Protein AF-A0A0D2MFR3-F1 (afdb_monomer_lite)

Radius of gyration: 17.9 Å; chains: 1; bounding box: 29×53×54 Å

Secondary structure (DSSP, 8-state):
--GGGTS----HHHHHHHHHHHHTHHHHHHHHHHHHHTT----HHHHHHHHHHHHS----HHHHHHHHHHHB-TTSSB-HHHHHHHHHHTT--GGGGTTS---S----THHHHT-S-SSSS------S------

Structure (mmCIF, N/CA/C/O backbone):
data_AF-A0A0D2MFR3-F1
#
_entry.id   AF-A0A0D2MFR3-F1
#
loop_
_atom_site.group_PDB
_atom_site.id
_atom_site.type_symbol
_atom_site.label_atom_id
_atom_site.label_alt_id
_atom_site.label_comp_id
_atom_site.label_asym_id
_atom_site.label_entity_id
_atom_site.label_seq_id
_atom_site.pdbx_PDB_ins_code
_atom_site.Cartn_x
_atom_site.Cartn_y
_atom_site.Cartn_z
_atom_site.occupancy
_atom_site.B_iso_or_equiv
_atom_site.auth_seq_id
_atom_site.auth_comp_id
_atom_site.auth_asym_id
_atom_site.auth_atom_id
_atom_site.pdbx_PDB_model_num
ATOM 1 N N . MET A 1 1 ? 3.158 7.083 18.130 1.00 56.59 1 MET A N 1
ATOM 2 C CA . MET A 1 1 ? 2.325 6.100 17.407 1.00 56.59 1 MET A CA 1
ATOM 3 C C . MET A 1 1 ? 0.881 6.399 17.763 1.00 56.59 1 MET A C 1
ATOM 5 O O . MET A 1 1 ? 0.608 6.534 18.950 1.00 56.59 1 MET A O 1
ATOM 9 N N . GLU A 1 2 ? 0.007 6.624 16.781 1.00 61.88 2 GLU A N 1
ATOM 10 C CA . GLU A 1 2 ? -1.391 6.984 17.061 1.00 61.88 2 GLU A CA 1
ATOM 11 C C . GLU A 1 2 ? -2.091 5.840 17.824 1.00 61.88 2 GLU A C 1
ATOM 13 O O . GLU A 1 2 ? -1.939 4.678 17.435 1.00 61.88 2 GLU A O 1
ATOM 18 N N . PRO A 1 3 ? -2.842 6.130 18.903 1.00 62.75 3 PRO A N 1
ATOM 19 C CA . PRO A 1 3 ? -3.476 5.107 19.742 1.00 62.75 3 PRO A CA 1
ATOM 20 C C . PRO A 1 3 ? -4.450 4.217 18.954 1.00 62.75 3 PRO A C 1
ATOM 22 O O . PRO A 1 3 ? -4.589 3.038 19.261 1.00 62.75 3 PRO A O 1
ATOM 25 N N . GLN A 1 4 ? -5.033 4.740 17.872 1.00 64.31 4 GLN A N 1
ATOM 26 C CA . GLN A 1 4 ? -5.929 4.008 16.971 1.00 64.31 4 GLN A CA 1
ATOM 27 C C . GLN A 1 4 ? -5.281 2.829 16.219 1.00 64.31 4 GLN A C 1
ATOM 29 O O . GLN A 1 4 ? -5.997 1.967 15.718 1.00 64.31 4 GLN A O 1
ATOM 34 N N . LEU A 1 5 ? -3.946 2.744 16.157 1.00 73.06 5 LEU A N 1
ATOM 35 C CA . LEU A 1 5 ? -3.248 1.605 15.545 1.00 73.06 5 LEU A CA 1
ATOM 36 C C . LEU A 1 5 ? -3.135 0.392 16.477 1.00 73.06 5 LEU A C 1
ATOM 38 O O . LEU A 1 5 ? -2.887 -0.708 15.990 1.00 73.06 5 LEU A O 1
ATOM 42 N N . GLN A 1 6 ? -3.304 0.568 17.793 1.00 76.25 6 GLN A N 1
ATOM 43 C CA . GLN A 1 6 ? -3.171 -0.532 18.760 1.00 76.25 6 GLN A CA 1
ATOM 44 C C . GLN A 1 6 ? -4.291 -1.568 18.609 1.00 76.25 6 GLN A C 1
ATOM 46 O O . GLN A 1 6 ? -4.042 -2.764 18.735 1.00 76.25 6 GLN A O 1
ATOM 51 N N . ASP A 1 7 ? -5.491 -1.109 18.253 1.00 83.19 7 ASP A N 1
ATOM 52 C CA . ASP A 1 7 ? -6.663 -1.954 18.010 1.00 83.19 7 ASP A CA 1
ATOM 53 C C . ASP A 1 7 ? -6.921 -2.209 16.517 1.00 83.19 7 ASP A C 1
ATOM 55 O O . ASP A 1 7 ? -7.918 -2.841 16.151 1.00 83.19 7 ASP A O 1
ATOM 59 N N . ALA A 1 8 ? -6.036 -1.732 15.636 1.00 84.38 8 ALA A N 1
ATOM 60 C CA . ALA A 1 8 ? -6.199 -1.885 14.200 1.00 84.38 8 ALA A CA 1
ATOM 61 C C . ALA A 1 8 ? -6.079 -3.364 13.804 1.00 84.38 8 ALA A C 1
ATOM 63 O O . ALA A 1 8 ? -5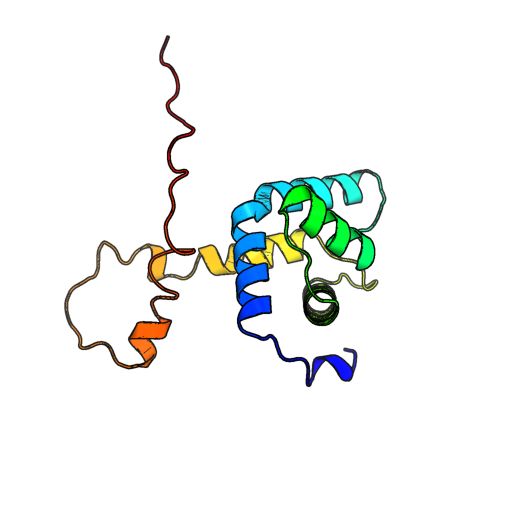.051 -4.018 13.990 1.00 84.38 8 ALA A O 1
ATOM 64 N N . ARG A 1 9 ? -7.158 -3.905 13.235 1.00 87.62 9 ARG A N 1
ATOM 65 C CA . ARG A 1 9 ? -7.225 -5.284 12.738 1.00 87.62 9 ARG A CA 1
ATOM 66 C C . ARG A 1 9 ? -7.262 -5.274 11.221 1.00 87.62 9 ARG A C 1
ATOM 68 O O . ARG A 1 9 ? -7.906 -4.419 10.626 1.00 87.62 9 ARG A O 1
ATOM 75 N N . ILE A 1 10 ? -6.598 -6.247 10.606 1.00 87.81 10 ILE A N 1
ATOM 76 C CA . ILE A 1 10 ? -6.653 -6.478 9.161 1.00 87.81 10 ILE A CA 1
ATOM 77 C C . ILE A 1 10 ? -7.524 -7.710 8.929 1.00 87.81 10 ILE A C 1
ATOM 79 O O . ILE A 1 10 ? -7.208 -8.804 9.399 1.00 87.81 10 ILE A O 1
ATOM 83 N N . SER A 1 11 ? -8.627 -7.534 8.211 1.00 91.50 11 SER A N 1
ATOM 84 C CA . SER A 1 11 ? -9.475 -8.636 7.762 1.00 91.50 11 SER A CA 1
ATOM 85 C C . SER A 1 11 ? -8.786 -9.465 6.675 1.00 91.50 11 SER A C 1
ATOM 87 O O . SER A 1 11 ? -7.853 -9.024 6.002 1.00 91.50 11 SER A O 1
ATOM 89 N N . PHE A 1 12 ? -9.285 -10.676 6.430 1.00 88.06 12 PHE A N 1
ATOM 90 C CA . PHE A 1 12 ? -8.747 -11.525 5.366 1.00 88.06 12 PHE A CA 1
ATOM 91 C C . PHE A 1 12 ? -8.875 -10.897 3.961 1.00 88.06 12 PHE A C 1
ATOM 93 O O . PHE A 1 12 ? -7.985 -11.057 3.123 1.00 88.06 12 PHE A O 1
ATOM 100 N N . ALA A 1 13 ? -9.946 -10.142 3.698 1.00 89.75 13 ALA A N 1
ATOM 101 C CA . ALA A 1 13 ? -10.148 -9.450 2.422 1.00 89.75 13 ALA A CA 1
ATOM 102 C C . ALA A 1 13 ? -9.124 -8.319 2.210 1.00 89.75 13 ALA A C 1
ATOM 104 O O . ALA A 1 13 ? -8.548 -8.171 1.128 1.00 89.75 13 ALA A O 1
ATOM 105 N N . GLU A 1 14 ? -8.841 -7.557 3.265 1.00 90.38 14 GLU A N 1
ATOM 106 C CA . GLU A 1 14 ? -7.799 -6.528 3.270 1.00 90.38 14 GLU A CA 1
ATOM 107 C C . GLU A 1 14 ? -6.405 -7.137 3.097 1.00 90.38 14 GLU A C 1
ATOM 109 O O . GLU A 1 14 ? -5.596 -6.650 2.305 1.00 90.38 14 GLU A O 1
ATOM 114 N N . PHE A 1 15 ? -6.143 -8.257 3.771 1.00 89.31 15 PHE A N 1
ATOM 115 C CA . PHE A 1 15 ? -4.904 -9.008 3.603 1.00 89.31 15 PHE A CA 1
ATOM 116 C C . PHE A 1 15 ? -4.729 -9.517 2.163 1.00 89.31 15 PHE A C 1
ATOM 118 O O . PHE A 1 15 ? -3.650 -9.392 1.586 1.00 89.31 15 PHE A O 1
ATOM 125 N N . SER A 1 16 ? -5.793 -10.041 1.552 1.00 89.06 16 SER A N 1
ATOM 126 C CA . SER A 1 16 ? -5.779 -10.511 0.159 1.00 89.06 16 SER A CA 1
ATOM 127 C C . SER A 1 16 ? -5.505 -9.368 -0.823 1.00 89.06 16 SER A C 1
ATOM 129 O O . SER A 1 16 ? -4.728 -9.519 -1.766 1.00 89.06 16 SER A O 1
ATOM 131 N N . SER A 1 17 ? -6.072 -8.193 -0.549 1.00 91.19 17 SER A N 1
ATOM 132 C CA . SER A 1 17 ? -5.817 -6.966 -1.308 1.00 91.19 17 SER A CA 1
ATOM 133 C C . SER A 1 17 ? -4.342 -6.547 -1.229 1.00 91.19 17 SER A C 1
ATOM 135 O O . SER A 1 17 ? -3.722 -6.259 -2.253 1.00 91.19 17 SER A O 1
ATOM 137 N N . LEU A 1 18 ? -3.736 -6.600 -0.036 1.00 89.88 18 LEU A N 1
ATOM 138 C CA . LEU A 1 18 ? -2.296 -6.371 0.149 1.00 89.88 18 LEU A CA 1
ATOM 139 C C . LEU A 1 18 ? -1.435 -7.414 -0.573 1.00 89.88 18 LEU A C 1
ATOM 141 O O . LEU A 1 18 ? -0.401 -7.073 -1.148 1.00 89.88 18 LEU A O 1
ATOM 145 N N . ALA A 1 19 ? -1.853 -8.680 -0.579 1.00 88.06 19 ALA A N 1
ATOM 146 C CA . ALA A 1 19 ? -1.152 -9.730 -1.308 1.00 88.06 19 ALA A CA 1
ATOM 147 C C . ALA A 1 19 ? -1.162 -9.472 -2.825 1.00 88.06 19 ALA A C 1
ATOM 149 O O . ALA A 1 19 ? -0.150 -9.708 -3.483 1.00 88.06 19 ALA A O 1
ATOM 150 N N . HIS A 1 20 ? -2.263 -8.948 -3.373 1.00 89.50 20 HIS A N 1
ATOM 151 C CA . HIS A 1 20 ? -2.351 -8.551 -4.780 1.00 89.50 20 HIS A CA 1
ATOM 152 C C . HIS A 1 20 ? -1.483 -7.320 -5.096 1.00 89.50 20 HIS A C 1
ATOM 154 O O . HIS A 1 20 ? -0.771 -7.312 -6.102 1.00 89.50 20 HIS A O 1
ATOM 160 N N . VAL A 1 21 ? -1.459 -6.329 -4.193 1.00 90.88 21 VAL A N 1
ATOM 161 C CA . VAL A 1 21 ? -0.531 -5.183 -4.241 1.00 90.88 21 VAL A CA 1
ATOM 162 C C . VAL A 1 21 ? 0.924 -5.642 -4.300 1.00 90.88 21 VAL A C 1
ATOM 164 O O . VAL A 1 21 ? 1.690 -5.158 -5.130 1.00 90.88 21 VAL A O 1
ATOM 167 N N . ARG A 1 22 ? 1.295 -6.623 -3.473 1.00 88.06 22 ARG A N 1
ATOM 168 C CA . ARG A 1 22 ? 2.650 -7.182 -3.444 1.00 88.06 22 ARG A CA 1
ATOM 169 C C . ARG A 1 22 ? 3.058 -7.826 -4.774 1.00 88.06 22 ARG A C 1
ATOM 171 O O . ARG A 1 22 ? 4.188 -7.624 -5.198 1.00 88.06 22 ARG A O 1
ATOM 178 N N . ARG A 1 23 ? 2.167 -8.557 -5.455 1.00 86.31 23 ARG A N 1
ATOM 179 C CA . ARG A 1 23 ? 2.480 -9.168 -6.769 1.00 86.31 23 ARG A CA 1
ATOM 180 C C . ARG A 1 23 ? 2.812 -8.120 -7.836 1.00 86.31 23 ARG A C 1
ATOM 182 O O . ARG A 1 23 ? 3.666 -8.341 -8.683 1.00 86.31 23 ARG A O 1
ATOM 189 N N . HIS A 1 24 ? 2.196 -6.946 -7.745 1.00 89.00 24 HIS A N 1
ATOM 190 C CA . HIS A 1 24 ? 2.400 -5.837 -8.679 1.00 89.00 24 HIS A CA 1
ATOM 191 C C . HIS A 1 24 ? 3.318 -4.748 -8.110 1.00 89.00 24 HIS A C 1
ATOM 193 O O . HIS A 1 24 ? 3.269 -3.592 -8.541 1.00 89.00 24 HIS A O 1
ATOM 199 N N . LEU A 1 25 ? 4.173 -5.104 -7.143 1.00 89.56 25 LEU A N 1
ATOM 200 C CA . LEU A 1 25 ? 5.020 -4.149 -6.434 1.00 89.56 25 LEU A CA 1
ATOM 201 C C . LEU A 1 25 ? 5.938 -3.366 -7.377 1.00 89.56 25 LEU A C 1
ATOM 203 O O . LEU A 1 25 ? 6.218 -2.212 -7.088 1.00 89.56 25 LEU A O 1
ATOM 207 N N . HIS A 1 26 ? 6.370 -3.939 -8.507 1.00 89.25 26 HIS A N 1
ATOM 208 C CA . HIS A 1 26 ? 7.227 -3.247 -9.479 1.00 89.25 26 HIS A CA 1
ATOM 209 C C . HIS A 1 26 ? 6.598 -1.940 -9.999 1.00 89.25 26 HIS A C 1
ATOM 211 O O . HIS A 1 26 ? 7.275 -0.914 -10.041 1.00 89.25 26 HIS A O 1
ATOM 217 N N . ARG A 1 27 ? 5.289 -1.939 -10.308 1.00 90.19 27 ARG A N 1
ATOM 218 C CA . ARG A 1 27 ? 4.569 -0.746 -10.799 1.00 90.19 27 ARG A CA 1
ATOM 219 C C . ARG A 1 27 ? 4.467 0.324 -9.721 1.00 90.19 27 ARG A C 1
ATOM 221 O O . ARG A 1 27 ? 4.680 1.505 -9.983 1.00 90.19 27 ARG A O 1
ATOM 228 N N . LEU A 1 28 ? 4.154 -0.099 -8.498 1.00 91.44 28 LEU A N 1
ATOM 229 C CA . LEU A 1 28 ? 4.047 0.798 -7.349 1.00 91.44 28 LEU A CA 1
ATOM 230 C C . LEU A 1 28 ? 5.403 1.359 -6.928 1.00 91.44 28 LEU A C 1
ATOM 232 O O . LEU A 1 28 ? 5.493 2.550 -6.660 1.00 91.44 28 LEU A O 1
ATOM 236 N N . ALA A 1 29 ? 6.446 0.531 -6.904 1.00 90.94 29 ALA A N 1
ATOM 237 C CA . ALA A 1 29 ? 7.804 0.945 -6.573 1.00 90.94 29 ALA A CA 1
ATOM 238 C C . ALA A 1 29 ? 8.274 2.052 -7.520 1.00 90.94 29 ALA A C 1
ATOM 240 O O . ALA A 1 29 ? 8.686 3.108 -7.048 1.00 90.94 29 ALA A O 1
ATOM 241 N N . PHE A 1 30 ? 8.106 1.852 -8.833 1.00 91.44 30 PHE A N 1
ATOM 242 C CA . PHE A 1 30 ? 8.444 2.863 -9.833 1.00 91.44 30 PHE A CA 1
ATOM 243 C C . PHE A 1 30 ? 7.673 4.171 -9.617 1.00 91.44 30 PHE A C 1
ATOM 245 O O . PHE A 1 30 ? 8.268 5.244 -9.611 1.00 91.44 30 PHE A O 1
ATOM 252 N N . ALA A 1 31 ? 6.356 4.104 -9.399 1.00 91.56 31 ALA A N 1
ATOM 253 C CA . ALA A 1 31 ? 5.538 5.303 -9.224 1.00 91.56 31 ALA A CA 1
ATOM 254 C C . ALA A 1 31 ? 5.865 6.078 -7.937 1.00 91.56 31 ALA A C 1
ATOM 256 O O . ALA A 1 31 ? 5.891 7.309 -7.950 1.00 91.56 31 ALA A O 1
ATOM 257 N N . ILE A 1 32 ? 6.123 5.369 -6.835 1.00 90.75 32 ILE A N 1
ATOM 258 C CA . ILE A 1 32 ? 6.512 5.980 -5.559 1.00 90.75 32 ILE A CA 1
ATOM 259 C C . ILE A 1 32 ? 7.883 6.644 -5.698 1.00 90.75 32 ILE A C 1
ATOM 261 O O . ILE A 1 32 ? 8.037 7.807 -5.33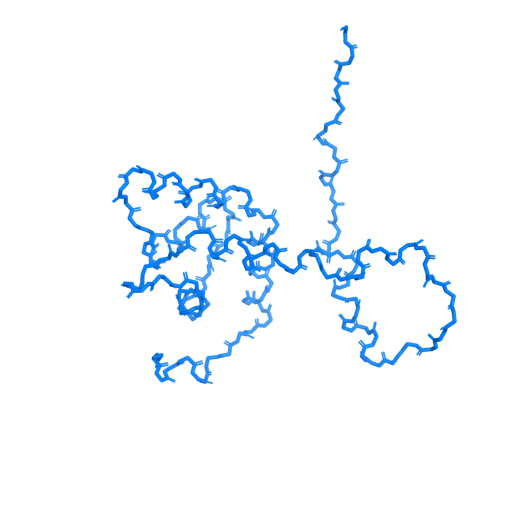0 1.00 90.75 32 ILE A O 1
ATOM 265 N N . GLU A 1 33 ? 8.854 5.942 -6.283 1.00 87.94 33 GLU A N 1
ATOM 266 C CA . GLU A 1 33 ? 10.197 6.473 -6.507 1.00 87.94 33 GLU A CA 1
ATOM 267 C C . GLU A 1 33 ? 10.176 7.686 -7.447 1.00 87.94 33 GLU A C 1
ATOM 269 O O . GLU A 1 33 ? 10.794 8.710 -7.160 1.00 87.94 33 GLU A O 1
ATOM 274 N N . PHE A 1 34 ? 9.415 7.618 -8.543 1.00 90.19 34 PHE A N 1
ATOM 275 C CA . PHE A 1 34 ? 9.236 8.744 -9.455 1.00 90.19 34 PHE A CA 1
ATOM 276 C C . PHE A 1 34 ? 8.646 9.962 -8.737 1.00 90.19 34 PHE A C 1
ATOM 278 O O . PHE A 1 34 ? 9.172 11.063 -8.885 1.00 90.19 34 PHE A O 1
ATOM 285 N N . SER A 1 35 ? 7.604 9.765 -7.917 1.00 87.94 35 SER A N 1
ATOM 286 C CA . SER A 1 35 ? 6.983 10.838 -7.130 1.00 87.94 35 SER A CA 1
ATOM 287 C C . SER A 1 35 ? 7.998 11.513 -6.202 1.00 87.94 35 SER A C 1
ATOM 289 O O . SER A 1 35 ? 8.081 12.739 -6.160 1.00 87.94 35 SER A O 1
ATOM 291 N N . GLN A 1 36 ? 8.828 10.722 -5.515 1.00 85.81 36 GLN A N 1
ATOM 292 C CA . GLN A 1 36 ? 9.892 11.242 -4.655 1.00 85.81 36 GLN A CA 1
ATOM 293 C C . GLN A 1 36 ? 10.946 12.029 -5.453 1.00 85.81 36 GLN A C 1
ATOM 295 O O . GLN A 1 36 ? 11.343 13.113 -5.027 1.00 85.81 36 GLN A O 1
ATOM 300 N N . ARG A 1 37 ? 11.355 11.543 -6.634 1.00 87.44 37 ARG A N 1
ATOM 301 C CA . ARG A 1 37 ? 12.338 12.220 -7.505 1.00 87.44 37 ARG A CA 1
ATOM 302 C C . ARG A 1 37 ? 11.853 13.572 -8.028 1.00 87.44 37 ARG A C 1
ATOM 304 O O . ARG A 1 37 ? 12.663 14.481 -8.171 1.00 87.44 37 ARG A O 1
ATOM 311 N N . ILE A 1 38 ? 10.553 13.725 -8.286 1.00 91.69 38 ILE A N 1
ATOM 312 C CA . ILE A 1 38 ? 9.958 15.014 -8.684 1.00 91.69 38 ILE A CA 1
ATOM 313 C C . ILE A 1 38 ? 9.611 15.912 -7.482 1.00 91.69 38 ILE A C 1
ATOM 315 O O . ILE A 1 38 ? 8.919 16.914 -7.645 1.00 91.69 38 ILE A O 1
ATOM 319 N N . GLY A 1 39 ? 10.055 15.555 -6.270 1.00 87.81 39 GLY A N 1
ATOM 320 C CA . GLY A 1 39 ? 9.831 16.337 -5.052 1.00 87.81 39 GLY A CA 1
ATOM 321 C C . GLY A 1 39 ? 8.394 16.292 -4.527 1.00 87.81 39 GLY A C 1
ATOM 322 O O . GLY A 1 39 ? 8.024 17.119 -3.695 1.00 87.81 39 GLY A O 1
ATOM 323 N N . ARG A 1 40 ? 7.570 15.343 -4.993 1.00 88.50 40 ARG A N 1
ATOM 324 C CA . ARG A 1 40 ? 6.182 15.179 -4.552 1.00 88.50 40 ARG A CA 1
ATOM 325 C C . ARG A 1 40 ? 6.076 13.997 -3.580 1.00 88.50 40 ARG A C 1
ATOM 327 O O . ARG A 1 40 ? 6.110 12.846 -4.024 1.00 88.50 40 ARG A O 1
ATOM 334 N N . PRO A 1 41 ? 5.924 14.234 -2.267 1.00 86.31 41 PRO A N 1
ATOM 335 C CA . PRO A 1 41 ? 5.733 13.146 -1.316 1.00 86.31 41 PRO A CA 1
ATOM 336 C C . PRO A 1 41 ? 4.418 12.410 -1.592 1.00 86.31 41 PRO A C 1
ATOM 338 O O . PRO A 1 41 ? 3.430 13.009 -2.015 1.00 86.31 41 PRO A O 1
ATOM 341 N N . VAL A 1 42 ? 4.412 11.097 -1.364 1.00 90.81 42 VAL A N 1
ATOM 342 C CA . VAL A 1 42 ? 3.213 10.272 -1.533 1.00 90.81 42 VAL A CA 1
ATOM 343 C C . VAL A 1 42 ? 2.406 10.320 -0.241 1.00 90.81 42 VAL A C 1
ATOM 345 O O . VAL A 1 42 ? 2.795 9.727 0.763 1.00 90.81 42 VAL A O 1
ATOM 348 N N . GLU A 1 43 ? 1.273 11.017 -0.268 1.00 91.31 43 GLU A N 1
ATOM 349 C CA . GLU A 1 43 ? 0.327 11.043 0.848 1.00 91.31 43 GLU A CA 1
ATOM 350 C C . GLU A 1 43 ? -0.615 9.829 0.826 1.00 91.31 43 GLU A C 1
ATOM 352 O O . GLU A 1 43 ? -0.729 9.116 -0.172 1.00 91.31 43 GLU A O 1
ATOM 357 N N . ARG A 1 44 ? -1.350 9.599 1.921 1.00 92.56 44 ARG A N 1
ATOM 358 C CA . ARG A 1 44 ? -2.290 8.467 2.065 1.00 92.56 44 ARG A CA 1
ATOM 359 C C . ARG A 1 44 ? -3.289 8.385 0.911 1.00 92.56 44 ARG A C 1
ATOM 361 O O . ARG A 1 44 ? -3.524 7.314 0.349 1.00 92.56 44 ARG A O 1
ATOM 368 N N . GLN A 1 45 ? -3.858 9.530 0.530 1.00 91.69 45 GLN A N 1
ATOM 369 C CA . GLN A 1 45 ? -4.826 9.604 -0.560 1.00 91.69 45 GLN A CA 1
ATOM 370 C C . GLN A 1 45 ? -4.173 9.323 -1.920 1.00 91.69 45 GLN A C 1
ATOM 372 O O . GLN A 1 45 ? -4.782 8.669 -2.768 1.00 91.69 45 GLN A O 1
ATOM 377 N N . ASP A 1 46 ? -2.941 9.790 -2.131 1.00 91.75 46 ASP A N 1
ATOM 378 C CA . ASP A 1 46 ? -2.181 9.497 -3.345 1.00 91.75 46 ASP A CA 1
ATOM 379 C C . ASP A 1 46 ? -1.845 8.011 -3.428 1.00 91.75 46 ASP A C 1
ATOM 381 O O . ASP A 1 46 ? -2.065 7.396 -4.466 1.00 91.75 46 ASP A O 1
ATOM 385 N N . PHE A 1 47 ? -1.410 7.400 -2.329 1.00 92.50 47 PHE A N 1
ATOM 386 C CA . PHE A 1 47 ? -1.117 5.973 -2.271 1.00 92.50 47 PHE A CA 1
ATOM 387 C C . PHE A 1 47 ? -2.353 5.110 -2.577 1.00 92.50 47 PHE A C 1
ATOM 389 O O . PHE A 1 47 ? -2.286 4.174 -3.379 1.00 92.50 47 PHE A O 1
ATOM 396 N N . ALA A 1 48 ? -3.515 5.459 -2.017 1.00 93.31 48 ALA A N 1
ATOM 397 C CA . ALA A 1 48 ? -4.780 4.797 -2.338 1.00 93.31 48 ALA A CA 1
ATOM 398 C C . ALA A 1 48 ? -5.155 4.946 -3.829 1.00 93.31 48 ALA A C 1
ATOM 400 O O . ALA A 1 48 ? -5.625 3.998 -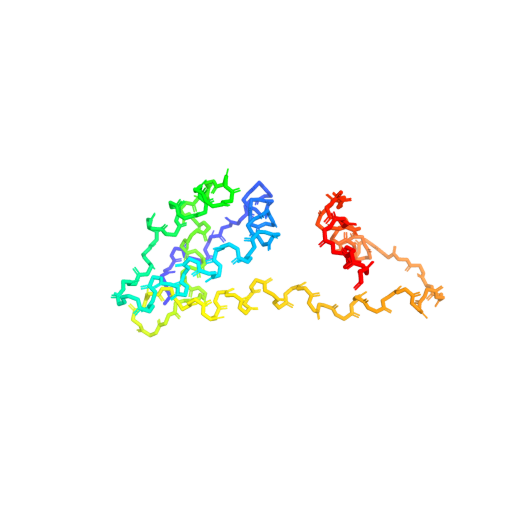4.457 1.00 93.31 48 ALA A O 1
ATOM 401 N N . LYS A 1 49 ? -4.901 6.115 -4.434 1.00 93.19 49 LYS A N 1
ATOM 402 C CA . LYS A 1 49 ? -5.111 6.333 -5.876 1.00 93.19 49 LYS A CA 1
ATOM 403 C C . LYS A 1 49 ? -4.119 5.539 -6.727 1.00 93.19 49 LYS A C 1
ATOM 405 O O . LYS A 1 49 ? -4.518 4.979 -7.744 1.00 93.19 49 LYS A O 1
ATOM 410 N N . LEU A 1 50 ? -2.846 5.480 -6.335 1.00 93.50 50 LEU A N 1
ATOM 411 C CA . LEU A 1 50 ? -1.802 4.735 -7.043 1.00 93.50 50 LEU A CA 1
ATOM 412 C C . LEU A 1 50 ? -2.102 3.236 -7.043 1.00 93.50 50 LEU A C 1
ATOM 414 O O . LEU A 1 50 ? -2.039 2.605 -8.093 1.00 93.50 50 LEU A O 1
ATOM 418 N N . THR A 1 51 ? -2.497 2.677 -5.899 1.00 93.81 51 THR A N 1
ATOM 419 C CA . THR A 1 51 ? -2.893 1.262 -5.791 1.00 93.81 51 THR A CA 1
ATOM 420 C C . THR A 1 51 ? -4.122 0.952 -6.646 1.00 93.81 51 THR A C 1
ATOM 422 O O . THR A 1 51 ? -4.111 -0.024 -7.398 1.00 93.81 51 THR A O 1
ATOM 425 N N . GLN A 1 52 ? -5.127 1.832 -6.653 1.00 94.88 52 GLN A N 1
ATOM 426 C CA . GLN A 1 52 ? -6.303 1.659 -7.507 1.00 94.88 52 GLN A CA 1
ATOM 427 C C . GLN A 1 52 ? -5.963 1.756 -9.003 1.00 94.88 52 GLN A C 1
ATOM 429 O O . GLN A 1 52 ? -6.468 0.965 -9.791 1.00 94.88 52 GLN A O 1
ATOM 434 N N . ARG A 1 53 ? -5.113 2.707 -9.410 1.00 93.88 53 ARG A N 1
ATOM 435 C CA . ARG A 1 53 ? -4.788 2.946 -10.828 1.00 93.88 53 ARG A CA 1
ATOM 436 C C . ARG A 1 53 ? -3.792 1.947 -11.408 1.00 93.88 53 ARG A C 1
ATOM 438 O O . ARG A 1 53 ? -3.951 1.539 -12.549 1.00 93.88 53 ARG A O 1
ATOM 445 N N . LEU A 1 54 ? -2.755 1.591 -10.654 1.00 92.25 54 LEU A N 1
ATOM 446 C CA . LEU A 1 54 ? -1.639 0.778 -11.155 1.00 92.25 54 LEU A CA 1
ATOM 447 C C . LEU A 1 54 ? -1.836 -0.717 -10.909 1.00 92.25 54 LEU A C 1
ATOM 449 O O . LEU A 1 54 ? -1.280 -1.537 -11.641 1.00 92.25 54 LEU A O 1
ATOM 453 N N . VAL A 1 55 ? -2.603 -1.055 -9.870 1.00 91.25 55 VAL A N 1
ATOM 454 C CA . VAL A 1 55 ? -2.809 -2.434 -9.412 1.00 91.25 55 VAL A CA 1
ATOM 455 C C . VAL A 1 55 ? -4.290 -2.835 -9.415 1.00 91.25 55 VAL A C 1
ATOM 457 O O . VAL A 1 55 ? -4.608 -4.000 -9.224 1.00 91.25 55 VAL A O 1
ATOM 460 N N . GLY A 1 56 ? -5.223 -1.907 -9.655 1.00 92.62 56 GLY A N 1
ATOM 461 C CA . GLY A 1 56 ? -6.655 -2.223 -9.729 1.00 92.62 56 GLY A CA 1
ATOM 462 C C . GLY A 1 56 ? -7.316 -2.493 -8.374 1.00 92.62 56 GLY A C 1
ATOM 463 O O . GLY A 1 56 ? -8.458 -2.940 -8.327 1.00 92.62 56 GLY A O 1
ATOM 464 N N . VAL A 1 57 ? -6.627 -2.217 -7.261 1.00 92.88 57 VAL A N 1
ATOM 465 C CA . VAL A 1 57 ? -7.107 -2.522 -5.906 1.00 92.88 57 VAL A CA 1
ATOM 466 C C . VAL A 1 57 ? -7.229 -1.250 -5.088 1.00 92.88 57 VAL A C 1
ATOM 468 O O . VAL A 1 57 ? -6.280 -0.480 -4.967 1.00 92.88 57 VAL A O 1
ATOM 471 N N . LYS A 1 58 ? -8.396 -1.050 -4.475 1.00 92.75 58 LYS A N 1
ATOM 472 C CA . LYS A 1 58 ? -8.627 0.041 -3.528 1.00 92.75 58 LYS A CA 1
ATOM 473 C C . LYS A 1 58 ? -8.392 -0.461 -2.107 1.00 92.75 58 LYS A C 1
ATOM 475 O O . LYS A 1 58 ? -9.219 -1.186 -1.561 1.00 92.75 58 LYS A O 1
ATOM 480 N N . LEU A 1 59 ? -7.268 -0.069 -1.513 1.00 93.50 59 LEU A N 1
ATOM 481 C CA . LEU A 1 59 ? -6.986 -0.364 -0.108 1.00 93.50 59 LEU A CA 1
ATOM 482 C C . LEU A 1 59 ? -7.917 0.432 0.817 1.00 93.50 59 LEU A C 1
ATOM 484 O O . LEU A 1 59 ? -8.316 1.558 0.505 1.00 93.50 59 LEU A O 1
ATOM 488 N N . THR A 1 60 ? -8.263 -0.160 1.958 1.00 94.00 60 THR A N 1
ATOM 489 C CA . THR A 1 60 ? -9.064 0.506 2.988 1.00 94.00 60 THR A CA 1
ATOM 490 C C . THR A 1 60 ? -8.226 1.566 3.713 1.00 94.00 60 THR A C 1
ATOM 492 O O . THR A 1 60 ? -7.004 1.415 3.799 1.00 94.00 60 THR A O 1
ATOM 495 N N . PRO A 1 61 ? -8.850 2.623 4.269 1.00 92.75 61 PRO A N 1
ATOM 496 C CA . PRO A 1 61 ? -8.132 3.636 5.048 1.00 92.75 61 PRO A CA 1
ATOM 497 C C . PRO A 1 61 ? -7.308 3.020 6.182 1.00 92.75 61 PRO A C 1
ATOM 499 O O . PRO A 1 61 ? -6.124 3.301 6.288 1.00 92.75 61 PRO A O 1
ATOM 502 N N . ASN A 1 62 ? -7.893 2.067 6.913 1.00 92.44 62 ASN A N 1
ATOM 503 C CA . ASN A 1 62 ? -7.233 1.308 7.976 1.00 92.44 62 ASN A CA 1
ATOM 504 C C . ASN A 1 62 ? -5.912 0.660 7.518 1.00 92.44 62 ASN A C 1
ATOM 506 O O . ASN A 1 62 ? -4.875 0.828 8.153 1.00 92.44 62 ASN A O 1
ATOM 510 N N . VAL A 1 63 ? -5.914 -0.035 6.376 1.00 92.50 63 VAL A N 1
ATOM 511 C CA . VAL A 1 63 ? -4.694 -0.643 5.824 1.00 92.50 63 VAL A CA 1
ATOM 512 C C . VAL A 1 63 ? -3.671 0.413 5.410 1.00 92.50 63 VAL A C 1
ATOM 514 O O . VAL A 1 63 ? -2.477 0.234 5.646 1.00 92.50 63 VAL A O 1
ATOM 517 N N . VAL A 1 64 ? -4.120 1.500 4.779 1.00 93.06 64 VAL A N 1
ATOM 518 C CA . VAL A 1 64 ? -3.235 2.597 4.368 1.00 93.06 64 VAL A CA 1
ATOM 519 C C . VAL A 1 64 ? -2.592 3.248 5.591 1.00 93.06 64 VAL A C 1
ATOM 521 O O . VAL A 1 64 ? -1.386 3.473 5.582 1.00 93.06 64 VAL A O 1
ATOM 524 N N . ASP A 1 65 ? -3.349 3.472 6.660 1.00 91.44 65 ASP A N 1
ATOM 525 C CA . ASP A 1 65 ? -2.842 4.050 7.902 1.00 91.44 65 ASP A CA 1
ATOM 526 C C . ASP A 1 65 ? -1.823 3.137 8.583 1.00 91.44 65 ASP A C 1
ATOM 528 O O . ASP A 1 65 ? -0.771 3.615 8.999 1.00 91.44 65 ASP A O 1
ATOM 532 N N . ILE A 1 66 ? -2.062 1.821 8.616 1.00 91.25 66 ILE A N 1
ATOM 533 C CA . ILE A 1 66 ? -1.074 0.847 9.108 1.00 91.25 66 ILE A CA 1
ATOM 534 C C . ILE A 1 66 ? 0.209 0.911 8.274 1.00 91.25 66 ILE A C 1
ATOM 536 O O . ILE A 1 66 ? 1.306 0.956 8.828 1.00 91.25 66 ILE A O 1
ATOM 540 N N . LEU A 1 67 ? 0.099 0.931 6.942 1.00 91.50 67 LEU A N 1
ATOM 541 C CA . LEU A 1 67 ? 1.269 1.002 6.066 1.00 91.50 67 LEU A CA 1
ATOM 542 C C . LEU A 1 67 ? 2.057 2.294 6.272 1.00 91.50 67 LEU A C 1
ATOM 544 O O . LEU A 1 67 ? 3.280 2.241 6.357 1.00 91.50 67 LEU A O 1
ATOM 548 N N . PHE A 1 68 ? 1.378 3.435 6.376 1.00 91.81 68 PHE A N 1
ATOM 549 C CA . PHE A 1 68 ? 2.031 4.713 6.644 1.00 91.81 68 PHE A CA 1
ATOM 550 C C . PHE A 1 68 ? 2.629 4.747 8.047 1.00 91.81 68 PHE A C 1
ATOM 552 O O . PHE A 1 68 ? 3.721 5.258 8.208 1.00 91.81 68 PHE A O 1
ATOM 559 N N . ALA A 1 69 ? 1.998 4.150 9.055 1.00 89.12 69 ALA A N 1
ATOM 560 C CA . ALA A 1 69 ? 2.574 4.087 10.394 1.00 89.12 69 ALA A CA 1
ATOM 561 C C . ALA A 1 69 ? 3.851 3.236 10.459 1.00 89.12 69 ALA A C 1
ATOM 563 O O . ALA A 1 69 ? 4.757 3.547 11.227 1.00 89.12 69 ALA A O 1
ATOM 564 N N . VAL A 1 70 ? 3.921 2.159 9.670 1.00 88.50 70 VAL A N 1
ATOM 565 C CA . VAL A 1 70 ? 5.062 1.230 9.664 1.00 88.50 70 VAL A CA 1
ATOM 566 C C . VAL A 1 70 ? 6.181 1.692 8.726 1.00 88.50 70 VAL A C 1
ATOM 568 O O . VAL A 1 70 ? 7.352 1.453 9.011 1.00 88.50 70 VAL A O 1
ATOM 571 N N . CYS A 1 71 ? 5.834 2.339 7.613 1.00 89.88 71 CYS A N 1
ATOM 572 C CA . CYS A 1 71 ? 6.771 2.760 6.569 1.00 89.88 71 CYS A CA 1
ATOM 573 C C . CYS A 1 71 ? 6.966 4.281 6.511 1.00 89.88 71 CYS A C 1
ATOM 575 O O . CYS A 1 71 ? 7.475 4.775 5.507 1.00 89.88 71 CYS A O 1
ATOM 577 N N . ALA A 1 72 ? 6.515 5.034 7.515 1.00 87.19 72 ALA A N 1
ATOM 578 C CA . ALA A 1 72 ? 6.744 6.471 7.547 1.00 87.19 72 ALA A CA 1
ATOM 579 C C . ALA A 1 72 ? 8.219 6.801 7.790 1.00 87.19 72 ALA A C 1
ATOM 581 O O . ALA A 1 72 ? 8.915 6.117 8.542 1.00 87.19 72 ALA A O 1
ATOM 582 N N . ASP A 1 73 ? 8.660 7.899 7.190 1.00 84.25 73 ASP A N 1
ATOM 583 C CA . ASP A 1 73 ? 9.869 8.599 7.591 1.00 84.25 73 ASP A CA 1
ATOM 584 C C . ASP A 1 73 ? 9.651 9.404 8.890 1.00 84.25 73 ASP A C 1
ATOM 586 O O . ASP A 1 73 ? 8.575 9.402 9.496 1.00 84.25 73 ASP A O 1
ATOM 590 N N . GLY A 1 74 ? 10.689 10.122 9.328 1.00 78.31 74 GLY A N 1
ATOM 591 C CA . GLY A 1 74 ? 10.625 10.974 10.520 1.00 78.31 74 GLY A CA 1
ATOM 592 C C . GLY A 1 74 ? 9.627 12.137 10.427 1.00 78.31 74 GLY A C 1
ATOM 593 O O . GLY A 1 74 ? 9.320 12.738 11.453 1.00 78.31 74 GLY A O 1
ATOM 594 N N . GLU A 1 75 ? 9.101 12.440 9.236 1.00 81.38 75 GLU A N 1
ATOM 595 C CA . GLU A 1 75 ? 8.102 13.487 8.999 1.00 81.38 75 GLU A CA 1
ATOM 596 C C . GLU A 1 75 ? 6.682 12.926 8.804 1.00 81.38 75 GLU A C 1
ATOM 598 O O . GLU A 1 75 ? 5.741 13.686 8.570 1.00 81.38 75 GLU A O 1
ATOM 603 N N . GLY A 1 76 ? 6.496 11.605 8.901 1.00 80.69 76 GLY A N 1
ATOM 604 C CA . GLY A 1 76 ? 5.193 10.964 8.715 1.00 80.69 76 GLY A CA 1
ATOM 605 C C . GLY A 1 76 ? 4.783 10.769 7.249 1.00 80.69 76 GLY A C 1
ATOM 606 O O . GLY A 1 76 ? 3.613 10.469 6.981 1.00 80.69 76 GLY A O 1
ATOM 607 N N . LYS A 1 77 ? 5.711 10.936 6.298 1.00 85.94 77 LYS A N 1
ATOM 608 C CA . LYS A 1 77 ? 5.509 10.662 4.866 1.00 85.94 77 LYS A CA 1
ATOM 609 C C . LYS A 1 77 ? 5.945 9.240 4.543 1.00 85.94 77 LYS A C 1
ATOM 611 O O . LYS A 1 77 ? 6.766 8.662 5.241 1.00 85.94 77 LYS A O 1
ATOM 616 N N . LEU A 1 78 ? 5.416 8.667 3.465 1.00 90.00 78 LEU A N 1
ATOM 617 C CA . LEU A 1 78 ? 5.782 7.311 3.065 1.00 90.00 78 LEU A CA 1
ATOM 618 C C . LEU A 1 78 ? 7.244 7.246 2.589 1.00 90.00 78 LEU A C 1
ATOM 620 O O . LEU A 1 78 ? 7.576 7.775 1.523 1.00 90.00 78 LEU A O 1
ATOM 624 N N . ASP A 1 79 ? 8.089 6.516 3.317 1.00 89.50 79 ASP A N 1
ATOM 625 C CA . ASP A 1 79 ? 9.391 6.090 2.815 1.00 89.50 79 ASP A CA 1
ATOM 626 C C . ASP A 1 79 ? 9.186 4.933 1.826 1.00 89.50 79 ASP A C 1
ATOM 628 O O . ASP A 1 79 ? 8.970 3.772 2.191 1.00 89.50 79 ASP A O 1
ATOM 632 N N . GLY A 1 80 ? 9.254 5.263 0.536 1.00 88.38 80 GLY A N 1
ATOM 633 C CA . GLY A 1 80 ? 9.168 4.305 -0.560 1.00 88.38 80 GLY A CA 1
ATOM 634 C C . GLY A 1 80 ? 10.183 3.167 -0.468 1.00 88.38 80 GLY A C 1
ATOM 635 O O . GLY A 1 80 ? 9.844 2.027 -0.794 1.00 88.38 80 GLY A O 1
ATOM 636 N N . 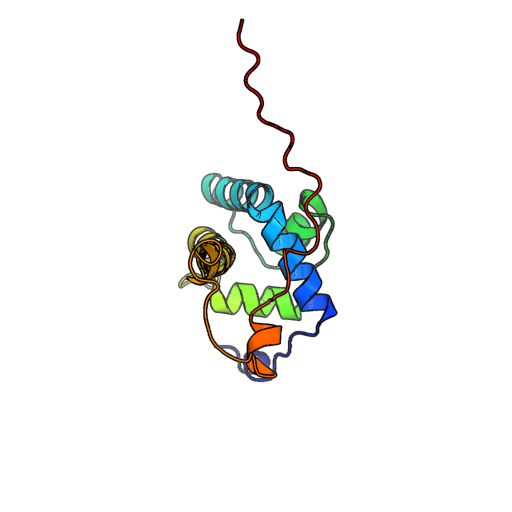HIS A 1 81 ? 11.394 3.422 0.033 1.00 88.12 81 HIS A N 1
ATOM 637 C CA . HIS A 1 81 ? 12.395 2.374 0.196 1.00 88.12 81 HIS A CA 1
ATOM 638 C C . HIS A 1 81 ? 12.014 1.421 1.337 1.00 88.12 81 HIS A C 1
ATOM 640 O O . HIS A 1 81 ? 12.029 0.201 1.135 1.00 88.12 81 HIS A O 1
ATOM 646 N N . ALA A 1 82 ? 11.601 1.938 2.502 1.00 89.81 82 ALA A N 1
ATOM 647 C CA . ALA A 1 82 ? 11.075 1.113 3.592 1.00 89.81 82 ALA A CA 1
ATOM 648 C C . ALA A 1 82 ? 9.843 0.307 3.159 1.00 89.81 82 ALA A C 1
ATOM 650 O O . ALA A 1 82 ? 9.769 -0.891 3.435 1.00 89.81 82 ALA A O 1
ATOM 651 N N . PHE A 1 83 ? 8.923 0.922 2.410 1.00 90.69 83 PHE A N 1
ATOM 652 C CA . PHE A 1 83 ? 7.740 0.255 1.870 1.00 90.69 83 PHE A CA 1
ATOM 653 C C . PHE A 1 83 ? 8.101 -0.912 0.940 1.00 90.69 83 PHE A C 1
ATOM 655 O O . PHE A 1 83 ? 7.647 -2.041 1.149 1.00 90.69 83 PHE A O 1
ATOM 662 N N . VAL A 1 84 ? 8.953 -0.677 -0.063 1.00 89.50 84 VAL A N 1
ATOM 663 C CA . VAL A 1 84 ? 9.381 -1.723 -1.006 1.00 89.50 84 VAL A CA 1
ATOM 664 C C . VAL A 1 84 ? 10.147 -2.824 -0.275 1.00 89.50 84 VAL A C 1
ATOM 666 O O . VAL A 1 84 ? 9.915 -4.009 -0.525 1.00 89.50 84 VAL A O 1
ATOM 669 N N . LYS A 1 85 ? 11.021 -2.457 0.668 1.00 87.88 85 LYS A N 1
ATOM 670 C CA . LYS A 1 85 ? 11.754 -3.411 1.504 1.00 87.88 85 LYS A CA 1
ATOM 671 C C . LYS A 1 85 ? 10.804 -4.267 2.340 1.00 87.88 85 LYS A C 1
ATOM 673 O O . LYS A 1 85 ? 10.986 -5.480 2.368 1.00 87.88 85 LYS A O 1
ATOM 678 N N . LEU A 1 86 ? 9.787 -3.679 2.970 1.00 88.44 86 LEU A N 1
ATOM 679 C CA . LEU A 1 86 ? 8.781 -4.398 3.757 1.00 88.44 86 LEU A CA 1
ATOM 680 C C . LEU A 1 86 ? 8.001 -5.394 2.893 1.00 88.44 86 LEU A C 1
ATOM 682 O O . LEU A 1 86 ? 7.839 -6.555 3.277 1.00 88.44 86 LEU A O 1
ATOM 686 N N . MET A 1 87 ? 7.568 -4.968 1.705 1.00 86.75 87 MET A N 1
ATOM 687 C CA . MET A 1 87 ? 6.807 -5.822 0.791 1.00 86.75 87 MET A CA 1
ATOM 688 C C . MET A 1 87 ? 7.656 -6.976 0.229 1.00 86.75 87 MET A C 1
ATOM 690 O O . MET A 1 87 ? 7.160 -8.101 0.134 1.00 86.75 87 MET A O 1
ATOM 694 N N . ARG A 1 88 ? 8.949 -6.736 -0.052 1.00 82.69 88 ARG A N 1
ATOM 695 C CA . ARG A 1 88 ? 9.913 -7.756 -0.516 1.00 82.69 88 ARG A CA 1
ATOM 696 C C . ARG A 1 88 ? 10.463 -8.652 0.593 1.00 82.69 88 ARG A C 1
ATOM 698 O O . ARG A 1 88 ? 10.820 -9.794 0.326 1.00 82.69 88 ARG A O 1
ATOM 705 N N . ALA A 1 89 ? 10.548 -8.196 1.842 1.00 70.69 89 ALA A N 1
ATOM 706 C CA . ALA A 1 89 ? 11.125 -8.986 2.937 1.00 70.69 89 ALA A CA 1
ATOM 707 C C . ALA A 1 89 ? 10.381 -10.317 3.155 1.00 70.69 89 ALA A C 1
ATOM 709 O O . ALA A 1 89 ? 10.991 -11.315 3.533 1.00 70.69 89 ALA A O 1
ATOM 710 N N . ARG A 1 90 ? 9.083 -10.367 2.829 1.00 59.75 90 ARG A N 1
ATOM 711 C CA . ARG A 1 90 ? 8.270 -11.594 2.876 1.00 59.75 90 ARG A CA 1
ATOM 712 C C . ARG A 1 90 ? 8.447 -12.526 1.674 1.00 59.75 90 ARG A C 1
ATOM 714 O O . ARG A 1 90 ? 7.935 -13.637 1.706 1.00 59.75 90 ARG A O 1
ATOM 721 N N . GLU A 1 91 ? 9.152 -12.103 0.630 1.00 54.59 91 GLU A N 1
ATOM 722 C CA . GLU A 1 91 ? 9.545 -12.976 -0.479 1.00 54.59 91 GLU A CA 1
ATOM 723 C C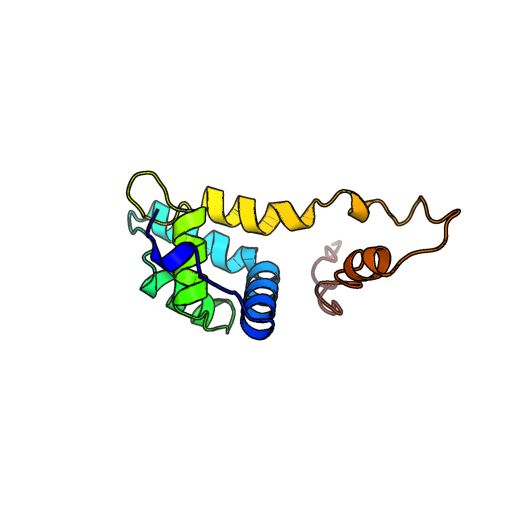 . GLU A 1 91 ? 10.742 -13.859 -0.102 1.00 54.59 91 GLU A C 1
ATOM 725 O O . GLU A 1 91 ? 10.852 -14.983 -0.572 1.00 54.59 91 GLU A O 1
ATOM 730 N N . ARG A 1 92 ? 11.630 -13.389 0.782 1.00 50.84 92 ARG A N 1
ATOM 731 C CA . ARG A 1 92 ? 12.853 -14.101 1.199 1.00 50.84 92 ARG A CA 1
ATOM 732 C C . ARG A 1 92 ? 12.690 -14.881 2.503 1.00 50.84 92 ARG A C 1
ATOM 734 O O . ARG A 1 92 ? 13.648 -15.026 3.258 1.00 50.84 92 ARG A O 1
ATOM 741 N N . MET A 1 93 ? 11.494 -15.393 2.789 1.00 42.19 93 MET A N 1
ATOM 742 C CA . MET A 1 93 ? 11.356 -16.346 3.889 1.00 42.19 93 MET A CA 1
ATOM 743 C C . MET A 1 93 ? 12.187 -17.606 3.549 1.00 42.19 93 MET A C 1
ATOM 745 O O . MET A 1 93 ? 12.097 -18.086 2.414 1.00 42.19 93 MET A O 1
ATOM 749 N N . PRO A 1 94 ? 12.999 -18.150 4.479 1.00 43.28 94 PRO A N 1
ATOM 750 C CA . PRO A 1 94 ? 13.948 -19.247 4.222 1.00 43.28 94 PRO A CA 1
ATOM 751 C C . PRO A 1 94 ? 13.363 -20.539 3.618 1.00 43.28 94 PRO A C 1
ATOM 753 O O . PRO A 1 94 ? 14.120 -21.404 3.190 1.00 43.28 94 PRO A O 1
ATOM 756 N N . GLY A 1 95 ? 12.037 -20.667 3.518 1.00 45.06 95 GLY A N 1
ATOM 757 C CA . GLY A 1 95 ? 11.356 -21.763 2.823 1.00 45.06 95 GLY A CA 1
ATOM 758 C C . GLY A 1 95 ? 11.456 -21.738 1.289 1.00 45.06 95 GLY A C 1
ATOM 759 O O . GLY A 1 95 ? 11.101 -22.724 0.657 1.00 45.06 95 GLY A O 1
ATOM 760 N N . ARG A 1 96 ? 11.981 -20.676 0.652 1.00 44.50 96 ARG A N 1
ATOM 761 C CA . ARG A 1 96 ? 12.191 -20.655 -0.817 1.00 44.50 96 ARG A CA 1
ATOM 762 C C . ARG A 1 96 ? 13.264 -21.631 -1.328 1.00 44.50 96 ARG A C 1
ATOM 764 O O . ARG A 1 96 ? 13.364 -21.828 -2.531 1.00 44.50 96 ARG A O 1
ATOM 771 N N . LYS A 1 97 ? 14.039 -22.264 -0.439 1.00 42.94 97 LYS A N 1
ATOM 772 C CA . LYS A 1 97 ? 14.938 -23.386 -0.778 1.00 42.94 97 LYS A CA 1
ATOM 773 C C . LYS A 1 97 ? 14.370 -24.760 -0.379 1.00 42.94 97 LYS A C 1
ATOM 775 O O . LYS A 1 97 ? 15.113 -25.733 -0.321 1.00 42.94 97 LYS A O 1
ATOM 780 N N . ALA A 1 98 ? 13.068 -24.864 -0.097 1.00 45.06 98 ALA A N 1
ATOM 781 C CA . ALA A 1 98 ? 12.436 -26.107 0.356 1.00 45.06 98 ALA A CA 1
ATOM 782 C C . ALA A 1 98 ? 12.077 -27.099 -0.771 1.00 45.06 98 ALA A C 1
ATOM 784 O O . ALA A 1 98 ? 11.298 -28.015 -0.542 1.00 45.06 98 ALA A O 1
ATOM 785 N N . SER A 1 99 ? 12.644 -26.968 -1.973 1.00 44.06 99 SER A N 1
ATOM 786 C CA . SER A 1 99 ? 12.581 -28.023 -2.997 1.00 44.06 99 SER A CA 1
ATOM 787 C C . SER A 1 99 ? 13.756 -29.007 -2.931 1.00 44.06 99 SER A C 1
ATOM 789 O O . SER A 1 99 ? 13.817 -29.919 -3.745 1.00 44.06 99 SER A O 1
ATOM 791 N N . HIS A 1 100 ? 14.660 -28.875 -1.948 1.00 42.09 100 HIS A N 1
ATOM 792 C CA . HIS A 1 100 ? 15.786 -29.805 -1.769 1.00 42.09 100 HIS A CA 1
ATOM 793 C C . HIS A 1 100 ? 15.831 -30.530 -0.411 1.00 42.09 100 HIS A C 1
ATOM 795 O O . HIS A 1 100 ? 16.782 -31.260 -0.156 1.00 42.09 100 HIS A O 1
ATOM 801 N N . PHE A 1 101 ? 14.836 -30.341 0.464 1.00 37.69 101 PHE A N 1
ATOM 802 C CA . PHE A 1 101 ? 14.835 -30.892 1.831 1.00 37.69 101 PHE A CA 1
ATOM 803 C C . PHE A 1 101 ? 13.440 -31.371 2.262 1.00 37.69 101 PHE A C 1
ATOM 805 O O . PHE A 1 101 ? 12.930 -31.018 3.322 1.00 37.69 101 PHE A O 1
ATOM 812 N N . ALA A 1 102 ? 12.790 -32.160 1.411 1.00 43.69 102 ALA A N 1
ATOM 813 C CA . ALA A 1 102 ? 11.584 -32.890 1.781 1.00 43.69 102 ALA A CA 1
ATOM 814 C C . ALA A 1 102 ? 11.948 -34.333 2.147 1.00 43.69 102 ALA A C 1
ATOM 816 O O . ALA A 1 102 ? 11.612 -35.255 1.418 1.00 43.69 102 ALA A O 1
ATOM 817 N N . GLU A 1 103 ? 12.624 -34.532 3.277 1.00 42.34 103 GLU A N 1
ATOM 818 C CA . GLU A 1 103 ? 12.638 -35.833 3.943 1.00 42.34 103 GLU A CA 1
ATOM 819 C C . GLU A 1 103 ? 12.478 -35.640 5.456 1.00 42.34 103 GLU A C 1
ATOM 821 O O . GLU A 1 103 ? 13.267 -34.951 6.095 1.00 42.34 103 GLU A O 1
ATOM 826 N N . GLN A 1 104 ? 11.444 -36.308 5.985 1.00 44.28 104 GLN A N 1
ATOM 827 C CA . GLN A 1 104 ? 11.185 -36.651 7.391 1.00 44.28 104 GLN A CA 1
ATOM 828 C C . GLN A 1 104 ? 10.488 -35.599 8.284 1.00 44.28 104 GLN A C 1
ATOM 830 O O . GLN A 1 104 ? 11.117 -34.721 8.864 1.00 44.28 104 GLN A O 1
ATOM 835 N N . GLY A 1 105 ? 9.177 -35.790 8.507 1.00 45.38 105 GLY A N 1
ATOM 836 C CA . GLY A 1 105 ? 8.488 -35.332 9.726 1.00 45.38 105 GLY A CA 1
ATOM 837 C C . GLY A 1 105 ? 7.043 -34.858 9.534 1.00 45.38 105 GLY A C 1
ATOM 838 O O . GLY A 1 105 ? 6.779 -33.972 8.726 1.00 45.38 105 GLY A O 1
ATOM 839 N N . GLU A 1 106 ? 6.105 -35.437 10.294 1.00 51.97 106 GLU A N 1
ATOM 840 C CA . GLU A 1 106 ? 4.673 -35.106 10.282 1.00 51.97 106 GLU A CA 1
ATOM 841 C C . GLU A 1 106 ? 4.398 -33.622 10.590 1.00 51.97 106 GLU A C 1
ATOM 843 O O . GLU A 1 106 ? 4.873 -33.043 11.567 1.00 51.97 106 GLU A O 1
ATOM 848 N N . LEU A 1 107 ? 3.599 -33.005 9.720 1.00 58.56 107 LEU A N 1
ATOM 849 C CA . LEU A 1 107 ? 3.357 -31.569 9.642 1.00 58.56 107 LEU A CA 1
ATOM 850 C C . LEU A 1 107 ? 2.069 -31.192 10.415 1.00 58.56 107 LEU A C 1
ATOM 852 O O . LEU A 1 107 ? 0.961 -31.535 10.002 1.00 58.56 107 LEU A O 1
ATOM 856 N N . GLY A 1 108 ? 2.211 -30.476 11.539 1.00 49.09 108 GLY A N 1
ATOM 857 C CA . GLY A 1 108 ? 1.114 -30.042 12.422 1.00 49.09 108 GLY A CA 1
ATOM 858 C C . GLY A 1 108 ? 0.213 -28.929 11.843 1.00 49.09 108 GLY A C 1
ATOM 859 O O . GLY A 1 108 ? 0.428 -28.461 10.731 1.00 49.09 108 GLY A O 1
ATOM 860 N N . PRO A 1 109 ? -0.794 -28.407 12.570 1.00 51.59 109 PRO A N 1
ATOM 861 C CA . PRO A 1 109 ? -1.627 -27.281 12.092 1.00 51.59 109 PRO A CA 1
ATOM 862 C C . PRO A 1 109 ? -0.789 -26.036 11.724 1.00 51.59 109 PRO A C 1
ATOM 864 O O . PRO A 1 109 ? -1.097 -25.294 10.792 1.00 51.59 109 PRO A O 1
ATOM 867 N N . VAL A 1 110 ? 0.346 -25.894 12.407 1.00 45.72 110 VAL A N 1
ATOM 868 C CA . VAL A 1 110 ? 1.435 -24.937 12.188 1.00 45.72 110 VAL A CA 1
ATOM 869 C C . VAL A 1 110 ? 2.122 -25.142 10.832 1.00 45.72 110 VAL A C 1
ATOM 871 O O . VAL A 1 110 ? 2.516 -24.177 10.195 1.00 45.72 110 VAL A O 1
ATOM 874 N N . SER A 1 111 ? 2.159 -26.363 10.310 1.00 48.03 111 SER A N 1
ATOM 875 C CA . SER A 1 111 ? 2.709 -26.714 9.004 1.00 48.03 111 SER A CA 1
ATOM 876 C C . SER A 1 111 ? 1.839 -26.352 7.791 1.00 48.03 111 SER A C 1
ATOM 878 O O . SER A 1 111 ? 2.308 -26.400 6.656 1.00 48.03 111 SER A O 1
ATOM 880 N N . ARG A 1 112 ? 0.582 -25.954 8.006 1.00 41.47 112 ARG A N 1
ATOM 881 C CA . ARG A 1 112 ? -0.353 -25.570 6.935 1.00 41.47 112 ARG A CA 1
ATOM 882 C C . ARG A 1 112 ? -0.488 -24.057 6.746 1.00 41.47 112 ARG A C 1
ATOM 884 O O . ARG A 1 112 ? -0.683 -23.624 5.624 1.00 41.47 112 ARG A O 1
ATOM 891 N N . LEU A 1 113 ? -0.254 -23.243 7.782 1.00 50.41 113 LEU A N 1
ATOM 892 C CA . LEU A 1 113 ? 0.147 -21.828 7.628 1.00 50.41 113 LEU A CA 1
ATOM 893 C C . LEU A 1 113 ? 1.502 -21.709 6.908 1.00 50.41 113 LEU A C 1
ATOM 895 O O . LEU A 1 113 ? 1.779 -20.753 6.189 1.00 50.41 113 LEU A O 1
ATOM 899 N N . PHE A 1 114 ? 2.344 -22.716 7.125 1.00 42.91 114 PHE A N 1
ATOM 900 C CA . PHE A 1 114 ? 3.660 -22.928 6.509 1.00 42.91 114 PHE A CA 1
ATOM 901 C C . PHE A 1 114 ? 3.624 -23.164 5.017 1.00 42.91 114 PHE A C 1
ATOM 903 O O . PHE A 1 114 ? 4.630 -23.091 4.316 1.00 42.91 114 PHE A O 1
ATOM 910 N N . VAL A 1 115 ? 2.419 -23.337 4.536 1.00 43.75 115 VAL A N 1
ATOM 911 C CA . VAL A 1 115 ? 2.092 -22.985 3.208 1.00 43.75 115 VAL A CA 1
ATOM 912 C C . VAL A 1 115 ? 1.098 -21.845 3.292 1.00 43.75 115 VAL A C 1
ATOM 914 O O . VAL A 1 115 ? -0.100 -22.030 3.258 1.00 43.75 115 VAL A O 1
ATOM 917 N N . CYS A 1 116 ? 1.587 -20.612 3.352 1.00 50.75 116 CYS A N 1
ATOM 918 C CA . CYS A 1 116 ? 0.872 -19.471 2.795 1.00 50.75 116 CYS A CA 1
ATOM 919 C C . CYS A 1 116 ? 0.693 -19.772 1.295 1.00 50.75 116 CYS A C 1
ATOM 921 O O . CYS A 1 116 ? 1.504 -19.346 0.479 1.00 50.75 116 CYS A O 1
ATOM 923 N N . PHE A 1 117 ? -0.267 -20.663 1.009 1.00 49.22 117 PHE A N 1
ATOM 924 C CA . PHE A 1 117 ? 0.019 -21.952 0.362 1.00 49.22 117 PHE A CA 1
ATOM 925 C C . PHE A 1 117 ? 0.211 -21.789 -1.098 1.00 49.22 117 PHE A C 1
ATOM 927 O O . PHE A 1 117 ? -0.670 -21.317 -1.807 1.00 49.22 117 PHE A O 1
ATOM 934 N N . LYS A 1 118 ? 1.323 -22.383 -1.495 1.00 44.78 118 LYS A N 1
ATOM 935 C CA . LYS A 1 118 ? 1.688 -22.815 -2.824 1.00 44.78 118 LYS A CA 1
ATOM 936 C C . LYS A 1 118 ? 2.117 -21.673 -3.679 1.00 44.78 118 LYS A C 1
ATOM 938 O O . LYS A 1 118 ? 3.159 -21.775 -4.286 1.00 44.78 118 LYS A O 1
ATOM 943 N N . ASP A 1 119 ? 1.428 -20.562 -3.601 1.00 48.50 119 ASP A N 1
ATOM 944 C CA . ASP A 1 119 ? 1.868 -19.377 -4.262 1.00 48.50 119 ASP A CA 1
ATOM 945 C C . ASP A 1 119 ? 1.261 -18.192 -3.517 1.00 48.50 119 ASP A C 1
ATOM 947 O O . ASP A 1 119 ? 0.359 -18.275 -2.682 1.00 48.50 119 ASP A O 1
ATOM 951 N N . CYS A 1 120 ? 1.649 -17.020 -3.945 1.00 47.38 120 CYS A N 1
ATOM 952 C CA . CYS A 1 120 ? 0.664 -16.015 -4.272 1.00 47.38 120 CYS A CA 1
ATOM 953 C C . CYS A 1 120 ? -0.451 -16.622 -5.185 1.00 47.38 120 CYS A C 1
ATOM 955 O O . CYS A 1 120 ? -0.537 -16.243 -6.333 1.00 47.38 120 CYS A O 1
ATOM 957 N N . ILE A 1 121 ? -1.282 -17.552 -4.686 1.00 49.50 121 ILE A N 1
ATOM 958 C CA . ILE A 1 121 ? -1.989 -18.668 -5.370 1.00 49.50 121 ILE A CA 1
ATOM 959 C C . ILE A 1 121 ? -2.108 -18.579 -6.911 1.00 49.50 121 ILE A C 1
ATOM 961 O O . ILE A 1 121 ? -2.825 -17.711 -7.409 1.00 49.50 121 ILE A O 1
ATOM 965 N N . LEU A 1 122 ? -1.449 -19.538 -7.588 1.00 44.84 122 LEU A N 1
ATOM 966 C CA . LEU A 1 122 ? -1.410 -19.887 -9.021 1.00 44.84 122 LEU A CA 1
ATOM 967 C C . LEU A 1 122 ? -0.933 -18.788 -9.992 1.00 44.84 122 LEU A C 1
ATOM 969 O O . LEU A 1 122 ? -1.729 -17.992 -10.481 1.00 44.84 122 LEU A O 1
ATOM 973 N N . ASP A 1 123 ? 0.365 -18.800 -10.307 1.00 49.56 123 ASP A N 1
ATOM 974 C CA . ASP A 1 123 ? 0.995 -18.084 -11.430 1.00 49.56 123 ASP A CA 1
ATOM 975 C C . ASP A 1 123 ? 0.509 -18.600 -12.802 1.00 49.56 123 ASP A C 1
ATOM 977 O O . ASP A 1 123 ? 0.599 -19.805 -13.056 1.00 49.56 123 ASP A O 1
ATOM 981 N N . PRO A 1 124 ? 0.068 -17.721 -13.728 1.00 46.88 124 PRO A N 1
ATOM 982 C CA . PRO A 1 124 ? 0.099 -18.016 -15.157 1.00 46.88 124 PRO A CA 1
ATOM 983 C C . PRO A 1 124 ? 1.093 -17.146 -15.946 1.00 46.88 124 PRO A C 1
ATOM 985 O O . PRO A 1 124 ? 1.216 -17.361 -17.147 1.00 46.88 124 PRO A O 1
ATOM 988 N N . ASP A 1 125 ? 1.793 -16.188 -15.326 1.00 46.28 125 ASP A N 1
ATOM 989 C CA . ASP A 1 125 ? 2.589 -15.183 -16.059 1.00 46.28 125 ASP A CA 1
ATOM 990 C C . ASP A 1 125 ? 4.107 -15.440 -16.037 1.00 46.28 125 ASP A C 1
ATOM 992 O O . ASP A 1 125 ? 4.920 -14.532 -16.180 1.00 46.28 125 ASP A O 1
ATOM 996 N N . GLU A 1 126 ? 4.515 -16.705 -15.906 1.00 46.28 126 GLU A N 1
ATOM 997 C CA . GLU A 1 126 ? 5.895 -17.128 -16.179 1.00 46.28 126 GLU A CA 1
ATOM 998 C C . GLU A 1 126 ? 6.078 -17.420 -17.683 1.00 46.28 126 GLU A C 1
ATOM 1000 O O . GLU A 1 126 ? 6.494 -18.505 -18.085 1.00 46.28 126 GLU A O 1
ATOM 1005 N N . ARG A 1 127 ? 5.703 -16.462 -18.546 1.00 43.66 127 ARG A N 1
ATOM 1006 C CA . ARG A 1 127 ? 6.094 -16.434 -19.969 1.00 43.66 127 ARG A CA 1
ATOM 1007 C C . ARG A 1 127 ? 6.223 -15.008 -20.503 1.00 43.66 127 ARG A C 1
ATOM 1009 O O . ARG A 1 127 ? 5.574 -14.652 -21.478 1.00 43.66 127 ARG A O 1
ATOM 1016 N N . VAL A 1 128 ? 7.109 -14.210 -19.926 1.00 47.56 128 VAL A N 1
ATOM 1017 C CA . VAL A 1 128 ? 7.735 -13.119 -20.682 1.00 47.56 128 VAL A CA 1
ATOM 1018 C C . VAL A 1 128 ? 9.189 -13.041 -20.248 1.00 47.56 128 VAL A C 1
ATOM 1020 O O . VAL A 1 128 ? 9.512 -12.322 -19.318 1.00 47.56 128 VAL A O 1
ATOM 1023 N N . ASP A 1 129 ? 10.011 -13.898 -20.846 1.00 41.91 129 ASP A N 1
ATOM 1024 C CA . ASP A 1 129 ? 11.417 -13.640 -21.186 1.00 41.91 129 ASP A CA 1
ATOM 1025 C C . ASP A 1 129 ? 11.987 -14.936 -21.788 1.00 41.91 129 ASP A C 1
ATOM 1027 O O . ASP A 1 129 ? 12.747 -15.675 -21.163 1.00 41.91 129 ASP A O 1
ATOM 1031 N N . GLN A 1 130 ? 11.575 -15.254 -23.019 1.00 40.16 130 GLN A N 1
ATOM 1032 C CA . GLN A 1 130 ? 12.519 -15.904 -23.924 1.00 40.16 130 GLN A CA 1
ATOM 1033 C C . GLN A 1 130 ? 13.231 -14.767 -24.656 1.00 40.16 130 GLN A C 1
ATOM 1035 O O . GLN A 1 130 ? 12.542 -13.991 -25.320 1.00 40.16 130 GLN A O 1
ATOM 1040 N N . PRO A 1 131 ? 14.561 -14.622 -24.542 1.00 45.12 131 PRO A N 1
ATOM 1041 C CA . PRO A 1 131 ? 15.283 -13.849 -25.533 1.00 45.12 131 PRO A CA 1
ATOM 1042 C C . PRO A 1 131 ? 15.095 -14.553 -26.881 1.00 45.12 131 PRO A C 1
ATOM 1044 O O . PRO A 1 131 ? 15.346 -15.752 -27.005 1.00 45.12 131 PRO A O 1
ATOM 1047 N N . GLU A 1 132 ? 14.576 -13.819 -27.861 1.00 45.47 132 GLU A N 1
ATOM 1048 C CA . GLU A 1 132 ? 14.695 -14.192 -29.265 1.00 45.47 132 GLU A CA 1
ATOM 1049 C C . GLU A 1 132 ? 16.192 -14.125 -29.594 1.00 45.47 132 GLU A C 1
ATOM 1051 O O . GLU A 1 132 ? 16.785 -13.046 -29.614 1.00 45.47 132 GLU A O 1
ATOM 1056 N N . ASP A 1 133 ? 16.817 -15.296 -29.722 1.00 46.25 133 ASP A N 1
ATOM 1057 C CA . ASP A 1 133 ? 18.133 -15.435 -30.335 1.00 46.25 133 ASP A CA 1
ATOM 1058 C C . ASP A 1 133 ? 17.970 -15.177 -31.844 1.00 46.25 133 ASP A C 1
ATOM 1060 O O . ASP A 1 133 ? 17.391 -16.006 -32.551 1.00 46.25 133 ASP A O 1
ATOM 1064 N N . ASP A 1 134 ? 18.477 -14.035 -32.312 1.00 46.78 134 ASP A N 1
ATOM 1065 C CA . ASP A 1 134 ? 18.861 -13.772 -33.709 1.00 46.78 134 ASP A CA 1
ATOM 1066 C C . ASP A 1 134 ? 20.386 -13.569 -33.782 1.00 46.78 134 ASP A C 1
ATOM 1068 O O . ASP A 1 134 ? 20.922 -12.752 -32.990 1.00 46.78 134 ASP A O 1
#

Foldseek 3Di:
DPPVLVPQDQDPVLVLLLLLCLVQVVQVLVVCVVCVVVVHFQDLVNSQVSCCVRRVGRHDSSSSQVQLVQQPDPVSTGPSVSSSCVSCVVVPDVCVPVVVDPDDDDADVVVVVVDCPDPSPDDPPPPPDDPPDD

Sequence (134 aa):
MEPQLQDARISFAEFSSLAHVRRHLHRLAFAIEFSQRIGRPVERQDFAKLTQRLVGV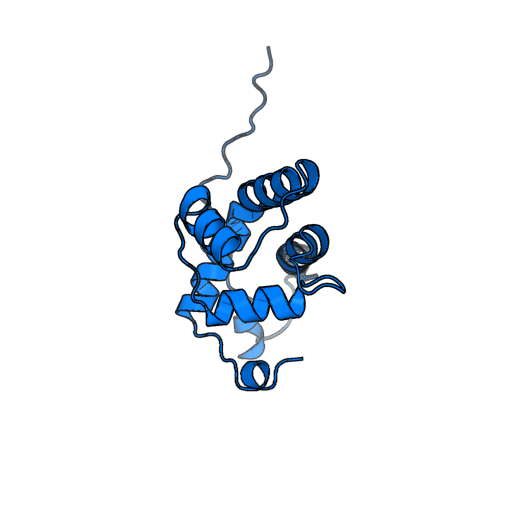KLTPNVVDILFAVCADGEGKLDGHAFVKLMRARERMPGRKASHFAEQGELGPVSRLFVCFKDCILDPDERVDQPEDD

pLDDT: mean 73.93, std 20.52, range [37.69, 94.88]

Organism: NCBI:txid145388

InterPro domains:
  IPR011992 EF-hand domain pair [SSF47473] (7-92)
  IPR039800 Calcium uptake protein 1/2/3 [PTHR12294] (3-120)